Protein AF-A0A3S4H3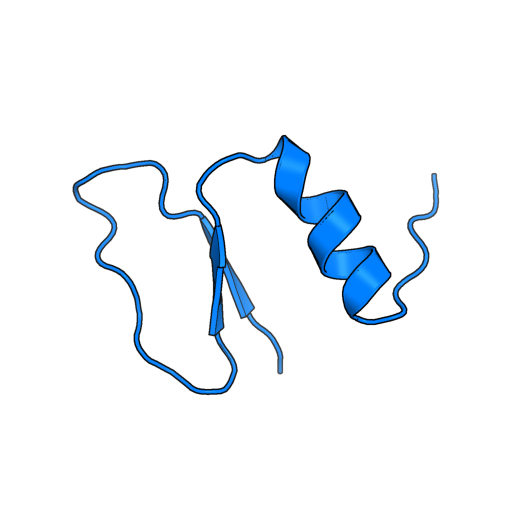V6-F1 (afdb_monomer)

Organism: NCBI:txid1160765

Foldseek 3Di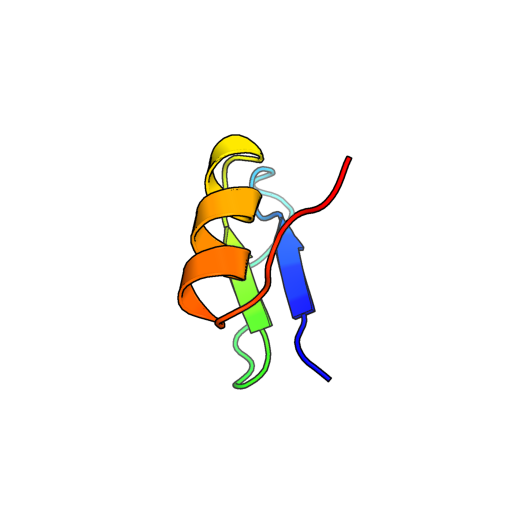:
DAEEAAQQDVVRDDDPDPRYDYDHDPVCVVVVCVVVVHDDDD

Solvent-accessible surface area (backbone atoms only — not comparable to full-atom values): 2861 Å² total; per-residue (Å²): 129,81,42,81,42,82,46,64,48,93,85,47,68,87,71,92,47,98,50,47,46,77,43,64,51,81,84,49,49,66,56,56,39,44,76,72,74,48,81,87,81,135

Radius of gyration: 11.12 Å; Cα contacts (8 Å, |Δi|>4): 41; chains: 1; bounding box: 26×25×24 Å

Mean predicted aligned error: 2.98 Å

Secondary structure (DSSP, 8-state):
--EEEE--STTS-----TTEEEES-GGGHHHHHHHTT-----

pLDDT: mean 93.11, std 3.2, range [84.06, 96.75]

Sequence (42 aa):
MEVFYFCADPHNKPIDHPNVTTFTDLAQLPGLWKARGWEITR

Structure (mmCIF, N/CA/C/O backbone):
data_AF-A0A3S4H3V6-F1
#
_entry.id   AF-A0A3S4H3V6-F1
#
loop_
_atom_site.group_PDB
_atom_site.id
_atom_site.type_symbol
_atom_site.label_atom_id
_atom_site.label_alt_id
_atom_site.label_comp_id
_atom_site.label_asym_id
_atom_site.label_entity_id
_atom_site.label_seq_id
_atom_site.pdbx_PDB_ins_code
_atom_site.Cartn_x
_atom_site.Cartn_y
_atom_site.Cartn_z
_atom_site.occupancy
_atom_site.B_iso_or_equiv
_atom_site.auth_seq_id
_atom_site.auth_comp_id
_atom_site.auth_asym_id
_atom_site.auth_atom_id
_atom_site.pdbx_PDB_model_num
ATOM 1 N N . MET A 1 1 ? 3.663 -0.654 13.466 1.00 84.44 1 MET A N 1
ATOM 2 C CA . MET A 1 1 ? 3.444 0.631 12.772 1.00 84.44 1 MET A CA 1
ATOM 3 C C . MET A 1 1 ? 3.314 0.324 11.293 1.00 84.44 1 MET A C 1
ATOM 5 O O . MET A 1 1 ? 4.192 -0.361 10.780 1.00 84.44 1 MET A O 1
ATOM 9 N N . GLU A 1 2 ? 2.218 0.732 10.655 1.00 89.62 2 GLU A N 1
ATOM 10 C CA . GLU A 1 2 ? 2.009 0.517 9.215 1.00 89.62 2 GLU A CA 1
ATOM 11 C C . GLU A 1 2 ? 2.724 1.593 8.396 1.00 89.62 2 GLU A C 1
ATOM 13 O O . GLU A 1 2 ? 2.790 2.749 8.814 1.00 89.62 2 GLU A O 1
ATOM 18 N N . VAL A 1 3 ? 3.262 1.206 7.238 1.00 94.56 3 VAL A N 1
ATOM 19 C CA . VAL A 1 3 ? 4.009 2.094 6.341 1.00 94.56 3 VAL A CA 1
ATOM 20 C C . VAL A 1 3 ? 3.405 2.020 4.940 1.00 94.56 3 VAL A C 1
ATOM 22 O O . VAL A 1 3 ? 3.326 0.943 4.350 1.00 94.56 3 VAL A O 1
ATOM 25 N N . PHE A 1 4 ? 3.016 3.170 4.387 1.00 94.94 4 PHE A N 1
ATOM 26 C CA . PHE A 1 4 ? 2.576 3.297 2.995 1.00 94.94 4 PHE A CA 1
ATOM 27 C C . PHE A 1 4 ? 3.740 3.826 2.157 1.00 94.94 4 PHE A C 1
ATOM 29 O O . PHE A 1 4 ? 4.181 4.959 2.349 1.00 94.94 4 PHE A O 1
ATOM 36 N N . TYR A 1 5 ? 4.262 3.00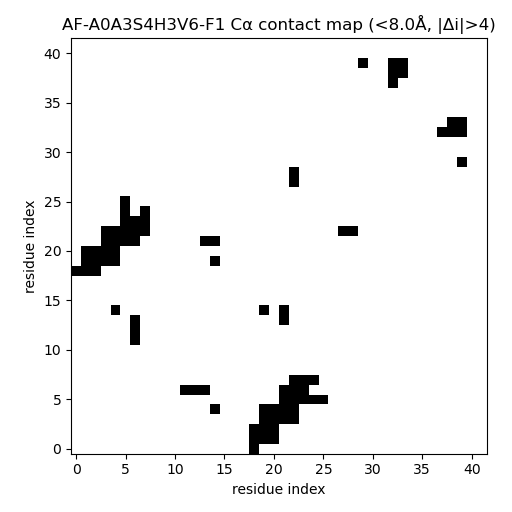0 1.252 1.00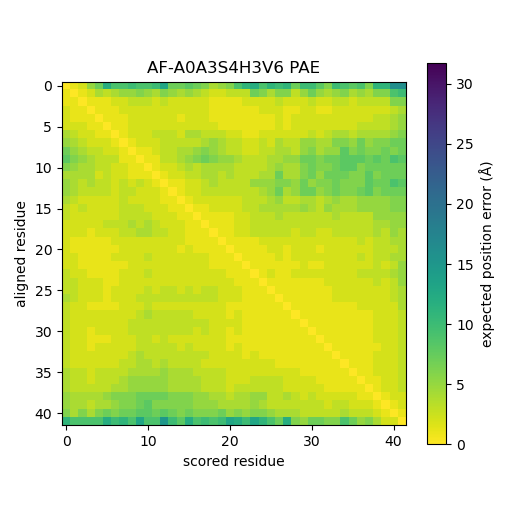 95.38 5 TYR A N 1
ATOM 37 C CA . TYR A 1 5 ? 5.461 3.305 0.474 1.00 95.38 5 TYR A CA 1
ATOM 38 C C . TYR A 1 5 ? 5.111 3.701 -0.963 1.00 95.38 5 TYR A C 1
ATOM 40 O O . TYR A 1 5 ? 4.616 2.879 -1.737 1.00 95.38 5 TYR A O 1
ATOM 48 N N . PHE A 1 6 ? 5.387 4.960 -1.315 1.00 95.44 6 PHE A N 1
ATOM 49 C CA . PHE A 1 6 ? 5.137 5.497 -2.650 1.00 95.44 6 PHE A CA 1
ATOM 50 C C . PHE A 1 6 ? 6.243 5.085 -3.632 1.00 95.44 6 PHE A C 1
ATOM 52 O O . PHE A 1 6 ? 7.364 5.598 -3.614 1.00 95.44 6 PHE A O 1
ATOM 59 N N . CYS A 1 7 ? 5.906 4.150 -4.510 1.00 94.06 7 CYS A N 1
ATOM 60 C CA . CYS A 1 7 ? 6.803 3.445 -5.416 1.00 94.06 7 CYS A CA 1
ATOM 61 C C . CYS A 1 7 ? 6.586 3.866 -6.885 1.00 94.06 7 CYS A C 1
ATOM 63 O O . CYS A 1 7 ? 6.578 3.024 -7.777 1.00 94.06 7 CYS A O 1
ATOM 65 N N . ALA A 1 8 ? 6.345 5.156 -7.149 1.00 91.75 8 ALA A N 1
ATOM 66 C CA . ALA A 1 8 ? 6.109 5.659 -8.511 1.00 91.75 8 ALA A CA 1
ATOM 67 C C . ALA A 1 8 ? 7.389 5.844 -9.346 1.00 91.75 8 ALA A C 1
ATOM 69 O O . ALA A 1 8 ? 7.327 5.853 -10.573 1.00 91.75 8 ALA A O 1
ATOM 70 N N . ASP A 1 9 ? 8.539 6.000 -8.689 1.00 90.06 9 ASP A N 1
ATOM 71 C CA . ASP A 1 9 ? 9.833 6.152 -9.351 1.00 90.06 9 ASP A CA 1
ATOM 72 C C . ASP A 1 9 ? 10.505 4.773 -9.536 1.00 90.06 9 ASP A C 1
ATOM 74 O O . ASP A 1 9 ? 10.582 4.014 -8.570 1.00 90.06 9 ASP A O 1
ATOM 78 N N . PRO A 1 10 ? 11.021 4.419 -10.727 1.00 85.69 10 PRO A N 1
ATOM 79 C CA . PRO A 1 10 ? 11.721 3.147 -10.955 1.00 85.69 10 PRO A CA 1
ATOM 80 C C . PRO A 1 10 ? 12.963 2.912 -10.073 1.00 85.69 10 PRO A C 1
ATOM 82 O O . PRO A 1 10 ? 13.405 1.772 -9.921 1.00 85.69 10 PRO A O 1
ATOM 85 N N . HIS A 1 11 ? 13.549 3.963 -9.497 1.00 90.50 11 HIS A N 1
ATOM 86 C CA . HIS A 1 11 ? 14.633 3.882 -8.518 1.00 90.50 11 HIS A CA 1
ATOM 87 C C . HIS A 1 11 ? 14.138 3.487 -7.120 1.00 90.50 11 HIS A C 1
ATOM 89 O O . HIS A 1 11 ? 14.920 2.954 -6.325 1.00 90.50 11 HIS A O 1
ATOM 95 N N . ASN A 1 12 ? 12.850 3.679 -6.826 1.00 89.69 12 ASN A N 1
ATOM 96 C CA . ASN A 1 12 ? 12.213 3.210 -5.601 1.00 89.69 12 ASN A CA 1
ATOM 97 C C . ASN A 1 12 ? 11.942 1.711 -5.735 1.00 89.69 12 ASN A C 1
ATOM 99 O O . ASN A 1 12 ? 10.967 1.283 -6.346 1.00 89.69 12 ASN A O 1
ATOM 103 N N . LYS A 1 13 ? 12.830 0.885 -5.180 1.00 88.56 13 LYS A N 1
ATOM 104 C CA . LYS A 1 13 ? 12.635 -0.568 -5.179 1.00 88.56 13 LYS A CA 1
ATOM 105 C C . LYS A 1 13 ? 11.481 -0.935 -4.239 1.00 88.56 13 LYS A C 1
ATOM 107 O O . LYS A 1 13 ? 11.462 -0.430 -3.115 1.00 88.56 13 LYS A O 1
ATOM 112 N N . PRO A 1 14 ? 10.569 -1.844 -4.634 1.00 88.69 14 PRO A N 1
ATOM 113 C CA . PRO A 1 14 ? 9.572 -2.379 -3.717 1.00 88.69 14 PRO A CA 1
ATOM 114 C C . PRO A 1 14 ? 10.232 -2.927 -2.449 1.00 88.69 14 PRO A C 1
ATOM 116 O O . PRO A 1 14 ? 11.237 -3.638 -2.520 1.00 88.69 14 PRO A O 1
ATOM 119 N N . ILE A 1 15 ? 9.667 -2.587 -1.293 1.00 93.25 15 ILE A N 1
ATOM 120 C CA . ILE A 1 15 ? 10.112 -3.098 0.004 1.00 93.25 15 ILE A CA 1
ATOM 121 C C . ILE A 1 15 ? 9.226 -4.293 0.352 1.00 93.25 15 ILE A C 1
ATOM 123 O O . ILE A 1 15 ? 8.029 -4.122 0.581 1.00 93.25 15 ILE A O 1
ATOM 127 N N . ASP A 1 16 ? 9.815 -5.487 0.399 1.00 92.88 16 ASP A N 1
ATOM 128 C CA . ASP A 1 16 ? 9.132 -6.693 0.866 1.00 92.88 16 ASP A CA 1
ATOM 129 C C . ASP A 1 16 ? 9.177 -6.750 2.397 1.00 92.88 16 ASP A C 1
ATOM 131 O O . ASP A 1 16 ? 10.198 -7.080 3.005 1.00 92.88 16 ASP A O 1
ATOM 135 N N . HIS A 1 17 ? 8.090 -6.320 3.033 1.00 94.06 17 HIS A N 1
ATOM 136 C CA . HIS A 1 17 ? 7.973 -6.310 4.483 1.00 94.06 17 HIS A CA 1
ATOM 137 C C . HIS A 1 17 ? 6.496 -6.390 4.901 1.00 94.06 17 HIS A C 1
ATOM 139 O O . HIS A 1 17 ? 5.675 -5.650 4.359 1.00 94.06 17 HIS A O 1
ATOM 145 N N . PRO A 1 18 ? 6.134 -7.195 5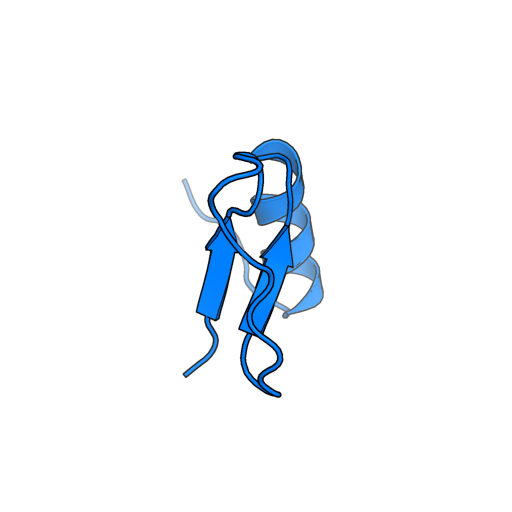.920 1.00 93.88 18 PRO A N 1
ATOM 146 C CA . PRO A 1 18 ? 4.733 -7.462 6.279 1.00 93.88 18 PRO A CA 1
ATOM 147 C C . PRO A 1 18 ? 3.921 -6.223 6.688 1.00 93.88 18 PRO A C 1
ATOM 149 O O . PRO A 1 18 ? 2.702 -6.215 6.571 1.00 93.88 18 PRO A O 1
ATOM 152 N N . ASN A 1 19 ? 4.591 -5.165 7.154 1.00 94.19 19 ASN A N 1
ATOM 153 C CA . ASN A 1 19 ? 3.950 -3.901 7.542 1.00 94.19 19 ASN A CA 1
ATOM 154 C C . ASN A 1 19 ? 3.991 -2.817 6.449 1.00 94.19 19 ASN A C 1
ATOM 156 O O . ASN A 1 19 ? 3.620 -1.674 6.722 1.00 94.19 19 ASN A O 1
ATOM 160 N N . VAL A 1 20 ? 4.506 -3.129 5.254 1.00 94.94 20 VAL A N 1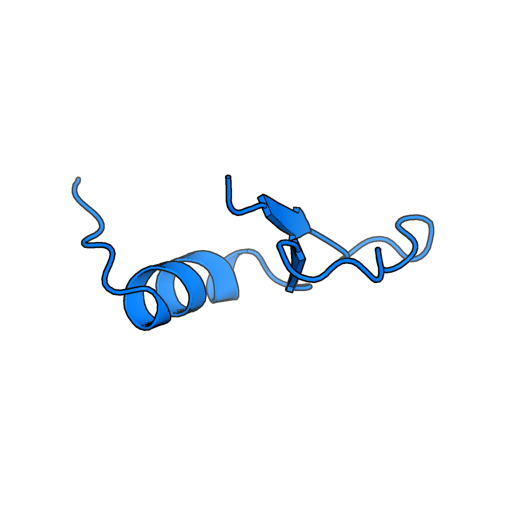
ATOM 161 C CA . VAL A 1 20 ? 4.621 -2.176 4.146 1.00 94.94 20 VAL A CA 1
ATOM 162 C C . VAL A 1 20 ? 3.530 -2.448 3.119 1.00 94.94 20 VAL A C 1
ATOM 164 O O . VAL A 1 20 ? 3.402 -3.551 2.602 1.00 94.94 20 VAL A O 1
ATOM 167 N N . THR A 1 21 ? 2.761 -1.412 2.796 1.00 95.31 21 THR A N 1
ATOM 168 C CA . THR A 1 21 ? 1.846 -1.403 1.651 1.00 95.31 21 THR A CA 1
ATOM 169 C C . THR A 1 21 ? 2.438 -0.501 0.572 1.00 95.31 21 THR A C 1
ATOM 171 O O . THR A 1 21 ? 2.591 0.703 0.786 1.00 95.31 21 THR A O 1
ATOM 174 N N . THR A 1 22 ? 2.806 -1.074 -0.573 1.00 95.12 22 THR A N 1
ATOM 175 C CA . THR A 1 22 ? 3.328 -0.317 -1.718 1.00 95.12 22 THR A CA 1
ATOM 176 C C . THR A 1 22 ? 2.185 0.243 -2.561 1.00 95.12 22 THR A C 1
ATOM 178 O O . THR A 1 22 ? 1.126 -0.372 -2.687 1.00 95.12 22 THR A O 1
ATOM 181 N N . PHE A 1 23 ? 2.381 1.430 -3.128 1.00 95.12 23 PHE A N 1
ATOM 182 C CA . PHE A 1 23 ? 1.410 2.066 -4.018 1.00 95.12 23 PHE A CA 1
ATOM 183 C C . PHE A 1 23 ? 2.125 2.974 -5.024 1.00 95.12 23 PHE A C 1
ATOM 185 O O . PHE A 1 23 ? 3.244 3.416 -4.769 1.00 95.12 23 PHE A O 1
ATOM 192 N N . THR A 1 24 ? 1.518 3.230 -6.181 1.00 95.44 24 THR A N 1
ATOM 193 C CA . THR A 1 24 ? 2.184 3.909 -7.314 1.00 95.44 24 THR A CA 1
ATOM 194 C C . THR A 1 24 ? 1.488 5.190 -7.760 1.00 95.44 24 THR A C 1
ATOM 196 O O . THR A 1 24 ? 2.035 5.923 -8.579 1.00 95.44 24 THR A O 1
ATOM 199 N N . ASP A 1 25 ? 0.326 5.508 -7.188 1.00 95.75 25 ASP A N 1
ATOM 200 C CA . ASP A 1 25 ? -0.420 6.737 -7.461 1.00 95.75 25 ASP A CA 1
ATOM 201 C C . ASP A 1 25 ? -0.970 7.324 -6.152 1.00 95.75 25 ASP A C 1
ATOM 203 O O . ASP A 1 25 ? -1.603 6.622 -5.362 1.00 95.75 25 ASP A O 1
ATOM 207 N N . LEU A 1 26 ? -0.759 8.623 -5.915 1.00 95.25 26 LEU A N 1
ATOM 208 C CA . LEU A 1 26 ? -1.263 9.328 -4.730 1.00 95.25 26 LEU A CA 1
ATOM 209 C C . LEU A 1 26 ? -2.791 9.235 -4.591 1.00 95.25 26 LEU A C 1
ATOM 211 O O . LEU A 1 26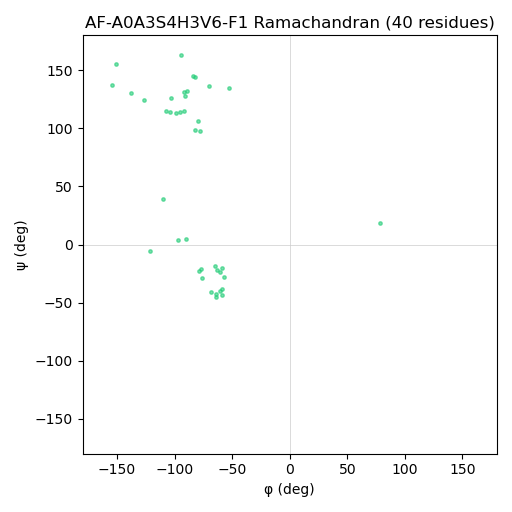 ? -3.295 9.222 -3.467 1.00 95.25 26 LEU A O 1
ATOM 215 N N . ALA A 1 27 ? -3.528 9.096 -5.696 1.00 96.38 27 ALA A N 1
ATOM 216 C CA . ALA A 1 27 ? -4.976 8.899 -5.677 1.00 96.38 27 ALA A CA 1
ATOM 217 C C . ALA A 1 27 ? -5.403 7.565 -5.027 1.00 96.38 27 ALA A C 1
ATOM 219 O O . ALA A 1 27 ? -6.550 7.433 -4.598 1.00 96.38 27 ALA A O 1
ATOM 220 N N . GLN A 1 28 ? -4.498 6.586 -4.901 1.00 96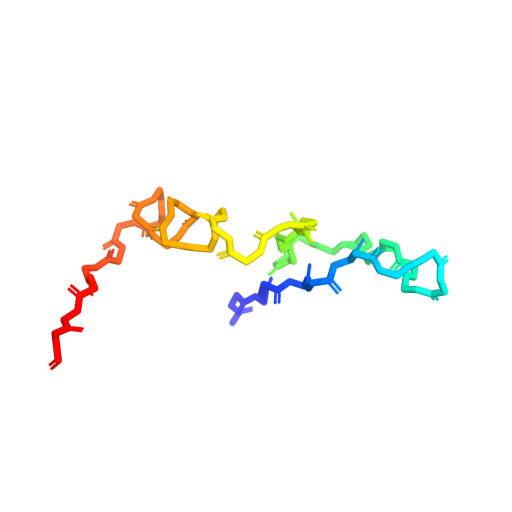.75 28 GLN A N 1
ATOM 221 C CA . GLN A 1 28 ? -4.765 5.305 -4.234 1.00 96.75 28 GLN A CA 1
ATOM 222 C C . GLN A 1 28 ? -4.779 5.440 -2.707 1.00 96.75 28 GLN A C 1
ATOM 224 O O . GLN A 1 28 ? -5.486 4.692 -2.031 1.00 96.75 28 GLN A O 1
ATOM 229 N N . LEU A 1 29 ? -4.024 6.395 -2.153 1.00 95.00 29 LEU A N 1
ATOM 230 C CA . LEU A 1 29 ? -3.770 6.496 -0.716 1.00 95.00 29 LEU A CA 1
ATOM 231 C C . LEU A 1 29 ? -5.056 6.650 0.124 1.00 95.00 29 LEU A C 1
ATOM 233 O O . LEU A 1 29 ? -5.206 5.903 1.094 1.00 95.00 29 LEU A O 1
ATOM 237 N N . PRO A 1 30 ? -6.044 7.486 -0.264 1.00 95.62 30 PRO A N 1
ATOM 238 C CA . PRO A 1 30 ? -7.326 7.543 0.435 1.00 95.62 30 PRO A CA 1
ATOM 239 C C . PRO A 1 30 ? -8.077 6.205 0.464 1.00 95.62 30 PRO A C 1
ATOM 241 O O . PRO A 1 30 ? -8.699 5.861 1.468 1.00 95.62 30 PRO A O 1
ATOM 244 N N . GLY A 1 31 ? -8.031 5.440 -0.631 1.00 96.62 31 GLY A N 1
ATOM 245 C CA . GLY A 1 31 ? -8.651 4.116 -0.708 1.00 96.62 31 GLY A CA 1
ATOM 246 C C . GLY A 1 31 ? -7.947 3.099 0.189 1.00 96.62 31 GLY A C 1
ATOM 247 O O . GLY A 1 31 ? -8.607 2.330 0.885 1.00 96.62 31 GLY A O 1
ATOM 248 N N . LEU A 1 32 ? -6.613 3.144 0.228 1.00 96.06 32 LEU A N 1
ATOM 249 C CA . LEU A 1 32 ? -5.791 2.282 1.078 1.00 96.06 32 LEU A CA 1
ATOM 250 C C . LEU A 1 32 ? -6.044 2.538 2.568 1.00 96.06 32 LEU A C 1
ATOM 252 O O . LEU A 1 32 ? -6.199 1.588 3.331 1.00 96.06 32 LEU A O 1
ATOM 256 N N . TRP A 1 33 ? -6.160 3.800 2.983 1.00 95.25 33 TRP A N 1
ATOM 257 C CA . TRP A 1 33 ? -6.520 4.154 4.359 1.00 95.25 33 TRP A CA 1
ATOM 258 C C . TRP A 1 33 ? -7.926 3.679 4.733 1.00 95.25 33 TRP A C 1
ATOM 260 O O . TRP A 1 33 ? -8.101 3.046 5.774 1.00 95.25 33 TRP A O 1
ATOM 270 N N . LYS A 1 34 ? -8.917 3.881 3.855 1.00 95.62 34 LYS A N 1
ATOM 271 C CA . LYS A 1 34 ? -10.285 3.385 4.081 1.00 95.62 34 LYS A CA 1
ATOM 272 C C . LYS A 1 34 ? -10.346 1.863 4.201 1.00 95.62 34 LYS A C 1
ATOM 274 O O . LYS A 1 34 ? -11.042 1.353 5.073 1.00 95.62 34 LYS A O 1
ATOM 279 N N . ALA A 1 35 ? -9.586 1.127 3.388 1.00 94.62 35 ALA A N 1
ATOM 280 C CA . ALA A 1 35 ? -9.494 -0.333 3.482 1.00 94.62 35 ALA A CA 1
ATOM 281 C C . ALA A 1 35 ? -8.893 -0.812 4.819 1.00 94.62 35 ALA A C 1
ATOM 283 O O . ALA A 1 35 ? -9.142 -1.940 5.241 1.00 94.62 35 ALA A O 1
ATOM 284 N N . ARG A 1 36 ? -8.133 0.051 5.505 1.00 91.88 36 ARG A N 1
ATOM 285 C CA . ARG A 1 36 ? -7.622 -0.168 6.867 1.00 91.88 36 ARG A CA 1
ATOM 286 C C . ARG A 1 36 ? -8.557 0.341 7.968 1.00 91.88 36 ARG A C 1
ATOM 288 O O . ARG A 1 36 ? -8.206 0.257 9.141 1.00 91.88 36 ARG A O 1
ATOM 295 N N . GLY A 1 37 ? -9.745 0.829 7.611 1.00 94.69 37 GLY A N 1
ATOM 296 C CA . GLY A 1 37 ? -10.739 1.342 8.553 1.00 94.69 37 GLY A CA 1
ATOM 297 C C . GLY A 1 37 ? -10.438 2.751 9.064 1.00 94.69 37 GLY A C 1
ATOM 298 O O . GLY A 1 37 ? -10.944 3.132 10.116 1.00 94.69 37 GLY A O 1
ATOM 299 N N . TRP A 1 38 ? -9.588 3.512 8.369 1.00 93.44 38 TRP A N 1
ATOM 300 C CA . TRP A 1 38 ? -9.28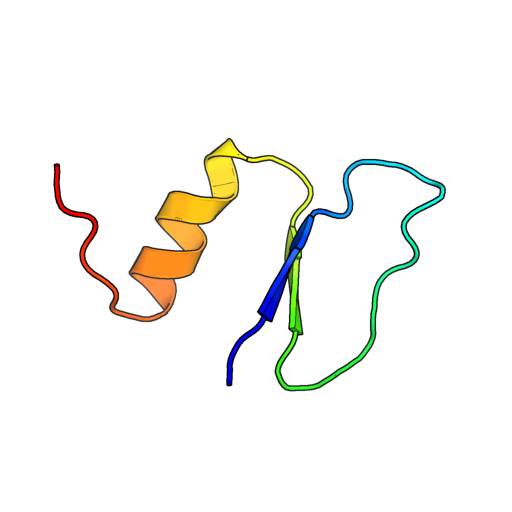7 4.893 8.739 1.00 93.44 38 TRP A CA 1
ATOM 301 C C . TRP A 1 38 ? -10.262 5.857 8.067 1.00 93.44 38 TRP A C 1
ATOM 303 O O . TRP A 1 38 ? -10.463 5.813 6.851 1.00 93.44 38 TRP A O 1
ATOM 313 N N . GLU A 1 39 ? -10.804 6.772 8.866 1.00 94.19 39 GLU A N 1
ATOM 314 C CA . GLU A 1 39 ? -11.653 7.865 8.401 1.00 94.19 39 GLU A CA 1
ATOM 315 C C . GLU A 1 39 ? -10.802 9.103 8.098 1.00 94.19 39 GLU A C 1
ATOM 317 O O . GLU A 1 39 ? -10.008 9.554 8.924 1.00 94.19 39 GLU A O 1
ATOM 322 N N . ILE A 1 40 ? -10.965 9.659 6.898 1.00 90.50 40 ILE A N 1
ATOM 323 C CA . ILE A 1 40 ? -10.223 10.838 6.439 1.00 90.50 40 ILE A CA 1
ATOM 324 C C . ILE A 1 40 ? -11.039 12.080 6.791 1.00 90.50 40 ILE A C 1
ATOM 326 O O . ILE A 1 40 ? -12.126 12.283 6.249 1.00 90.50 40 ILE A O 1
ATOM 330 N N . THR A 1 41 ? -10.514 12.913 7.686 1.00 91.31 41 THR A N 1
ATOM 331 C CA . THR A 1 41 ? -11.139 14.178 8.094 1.00 91.31 41 THR A CA 1
ATOM 332 C C . THR A 1 41 ? -10.594 15.359 7.285 1.00 91.31 41 THR A C 1
ATOM 334 O O . THR A 1 41 ? -9.556 15.248 6.633 1.00 91.31 41 THR A O 1
ATOM 337 N N . ARG A 1 42 ? -11.309 16.487 7.311 1.00 84.06 42 ARG A N 1
ATOM 338 C CA . ARG A 1 42 ? -10.937 17.730 6.621 1.00 84.06 42 ARG A CA 1
ATOM 339 C C . ARG A 1 42 ? -10.006 18.601 7.457 1.00 84.06 42 ARG A C 1
ATOM 341 O O . ARG A 1 42 ? -10.193 18.615 8.692 1.00 84.06 42 ARG A O 1
#